Protein AF-A0A085Z2A9-F1 (afdb_monomer_lite)

Secondary structure (DSSP, 8-state):
--TTTT----EEP-S---HHHHHHHHHHHHHHHHTTSS-TTTGGGGHHHHGGGGTEEEETTEEEES-SS-HHHHHHHHHHHHHHS---PPPP-S---TTHHHHHHT---EEES-GGGGGSTTSPPTT-EEEEEEESSS-TTS----EEEEEETTEEE-EETTTTEE---TT-SEEEEEE--

Radius of gyration: 16.25 Å; chains: 1; bounding box: 35×47×48 Å

Structure (mmCIF, N/CA/C/O backbone):
data_AF-A0A085Z2A9-F1
#
_entry.id   AF-A0A085Z2A9-F1
#
loop_
_atom_site.group_PDB
_atom_site.id
_atom_site.type_symbol
_atom_site.label_atom_id
_atom_site.label_alt_id
_atom_site.label_comp_id
_atom_site.label_asym_id
_atom_site.label_entity_id
_atom_site.label_seq_id
_atom_site.pdbx_PDB_ins_code
_atom_site.Cartn_x
_atom_site.Cartn_y
_atom_site.Cartn_z
_atom_site.occupancy
_atom_site.B_iso_or_equiv
_atom_site.auth_seq_id
_atom_site.auth_comp_id
_atom_site.auth_asym_id
_atom_site.auth_atom_id
_atom_site.pdbx_PDB_model_num
ATOM 1 N N . MET A 1 1 ? -10.497 12.356 -25.217 1.00 42.72 1 MET A N 1
ATOM 2 C CA . MET A 1 1 ? -9.627 11.480 -24.406 1.00 42.72 1 MET A CA 1
ATOM 3 C C . MET A 1 1 ? -8.427 11.103 -25.260 1.00 42.72 1 MET A C 1
ATOM 5 O O . MET A 1 1 ? -8.626 10.594 -26.357 1.00 42.72 1 MET A O 1
ATOM 9 N N . SER A 1 2 ? -7.219 11.484 -24.843 1.00 42.19 2 SER A N 1
ATOM 10 C CA . SER A 1 2 ? -5.986 11.254 -25.610 1.00 42.19 2 SER A CA 1
ATOM 11 C C . SER A 1 2 ? -5.646 9.761 -25.648 1.00 42.19 2 SER A C 1
ATOM 13 O O . SER A 1 2 ? -5.812 9.074 -24.644 1.00 42.19 2 SER A O 1
ATOM 15 N N . ARG A 1 3 ? -5.136 9.267 -26.783 1.00 42.28 3 ARG A N 1
ATOM 16 C CA . ARG A 1 3 ? -4.701 7.868 -26.997 1.00 42.28 3 ARG A CA 1
ATOM 17 C C . ARG A 1 3 ? -3.545 7.413 -26.082 1.00 42.28 3 ARG A C 1
ATOM 19 O O . ARG A 1 3 ? -3.136 6.265 -26.178 1.00 42.28 3 ARG A O 1
ATOM 26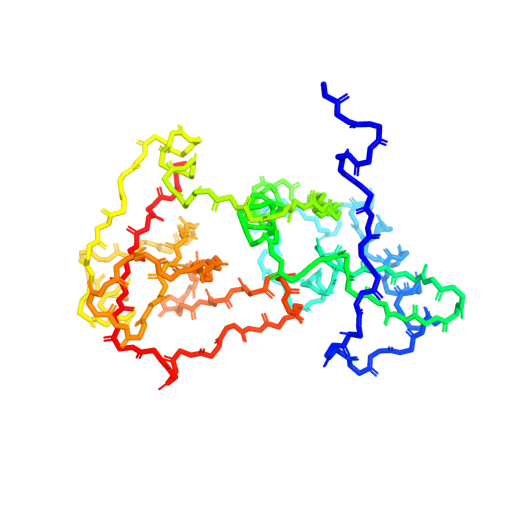 N N . LEU A 1 4 ? -3.027 8.301 -25.232 1.00 46.91 4 LEU A N 1
ATOM 27 C CA . LEU A 1 4 ? -1.888 8.071 -24.337 1.00 46.91 4 LEU A CA 1
ATOM 28 C C . LEU A 1 4 ? -2.287 7.849 -22.866 1.00 46.91 4 LEU A C 1
ATOM 30 O O . LEU A 1 4 ? -1.440 7.457 -22.067 1.00 46.91 4 LEU A O 1
ATOM 34 N N . ALA A 1 5 ? -3.555 8.071 -22.495 1.00 45.41 5 ALA A N 1
ATOM 35 C CA . ALA A 1 5 ? -4.007 7.860 -21.121 1.00 45.41 5 ALA A CA 1
ATOM 36 C C . ALA A 1 5 ? -3.886 6.370 -20.746 1.00 45.41 5 ALA A C 1
ATOM 38 O O . ALA A 1 5 ? -4.585 5.527 -21.308 1.00 45.41 5 ALA A O 1
ATOM 39 N N . GLY A 1 6 ? -2.982 6.059 -19.811 1.00 58.97 6 GLY A N 1
ATOM 40 C CA . GLY A 1 6 ? -2.726 4.702 -19.316 1.00 58.97 6 GLY A CA 1
ATOM 41 C C . GLY A 1 6 ? -1.456 4.019 -19.843 1.00 58.97 6 GLY A C 1
ATOM 42 O O . GLY A 1 6 ? -1.233 2.857 -19.508 1.00 58.97 6 GLY A O 1
ATOM 43 N N . MET A 1 7 ? -0.613 4.696 -20.633 1.00 71.56 7 MET A N 1
ATOM 44 C CA . MET A 1 7 ? 0.694 4.156 -21.049 1.00 71.56 7 MET A CA 1
ATOM 45 C C . MET A 1 7 ? 1.753 4.328 -19.950 1.00 71.56 7 MET A C 1
ATOM 47 O O . MET A 1 7 ? 1.811 5.374 -19.321 1.00 71.56 7 MET A O 1
ATOM 51 N N . ALA A 1 8 ? 2.598 3.318 -19.723 1.00 77.88 8 ALA A N 1
ATOM 52 C CA . ALA A 1 8 ? 3.642 3.368 -18.694 1.00 77.88 8 ALA A CA 1
ATOM 53 C C . ALA A 1 8 ? 4.745 4.398 -19.019 1.00 77.88 8 ALA A C 1
ATOM 55 O O . ALA A 1 8 ? 5.175 4.504 -20.168 1.00 77.88 8 ALA A O 1
ATOM 56 N N . GLU A 1 9 ? 5.249 5.094 -17.995 1.00 81.69 9 GLU A N 1
ATOM 57 C CA . GLU A 1 9 ? 6.360 6.058 -18.100 1.00 81.69 9 GLU A CA 1
ATOM 58 C C . GLU A 1 9 ? 7.733 5.372 -18.120 1.00 81.69 9 GLU A C 1
ATOM 60 O O . GLU A 1 9 ? 8.687 5.918 -18.667 1.00 81.69 9 GLU A O 1
ATOM 65 N N . ASN A 1 10 ? 7.834 4.161 -17.556 1.00 87.69 10 ASN A N 1
ATOM 66 C CA . ASN A 1 10 ? 9.066 3.366 -17.482 1.00 87.69 10 ASN A CA 1
ATOM 67 C C . ASN A 1 10 ? 10.211 4.097 -16.767 1.00 87.69 10 ASN A C 1
ATOM 69 O O . ASN A 1 10 ? 11.327 4.219 -17.279 1.00 87.69 10 ASN A O 1
ATOM 73 N N . LEU A 1 11 ? 9.928 4.581 -15.561 1.00 87.12 11 LEU A N 1
ATOM 74 C CA . LEU A 1 11 ? 10.884 5.310 -14.737 1.00 87.12 11 LEU A CA 1
ATOM 75 C C . LEU A 1 11 ? 11.914 4.363 -14.095 1.00 87.12 11 LEU A C 1
ATOM 77 O O . LEU A 1 11 ? 11.626 3.181 -13.888 1.00 87.12 11 LEU A O 1
ATOM 81 N N . PRO A 1 12 ? 13.110 4.856 -13.726 1.00 86.69 12 PRO A N 1
ATOM 82 C CA . PRO A 1 12 ? 14.083 4.057 -12.990 1.00 86.69 12 PRO A CA 1
ATOM 83 C C . PRO A 1 12 ? 13.475 3.464 -11.713 1.00 86.69 12 PRO A C 1
ATOM 85 O O . PRO A 1 12 ? 12.879 4.181 -10.907 1.00 86.69 12 PRO A O 1
ATOM 88 N N . SER A 1 13 ? 13.638 2.153 -11.534 1.00 86.00 13 SER A N 1
ATOM 89 C CA . SER A 1 13 ? 13.191 1.464 -10.327 1.00 86.00 13 SER A CA 1
ATOM 90 C C . SER A 1 13 ? 14.132 1.727 -9.150 1.00 86.00 13 SER A C 1
ATOM 92 O O . SER A 1 13 ? 15.338 1.910 -9.327 1.00 86.00 13 SER A O 1
ATOM 94 N N . ARG A 1 14 ? 13.575 1.726 -7.935 1.00 83.38 14 ARG A N 1
ATOM 95 C CA . ARG A 1 14 ? 14.337 1.798 -6.676 1.00 83.38 14 ARG A CA 1
ATOM 96 C C . ARG A 1 14 ? 14.546 0.430 -6.024 1.00 83.38 14 ARG A C 1
ATOM 98 O O . ARG A 1 14 ? 15.217 0.360 -4.997 1.00 83.38 14 ARG A O 1
ATOM 105 N N . ILE A 1 15 ? 13.986 -0.636 -6.596 1.00 88.19 15 ILE A N 1
ATOM 106 C CA . ILE A 1 15 ? 14.170 -1.999 -6.093 1.00 88.19 15 ILE A CA 1
ATOM 107 C C . ILE A 1 15 ? 15.438 -2.616 -6.690 1.00 88.19 15 ILE A C 1
ATOM 109 O O . ILE A 1 15 ? 15.798 -2.337 -7.831 1.00 88.19 15 ILE A O 1
ATOM 113 N N . SER A 1 16 ? 16.108 -3.479 -5.929 1.00 88.19 16 SER A N 1
ATOM 114 C CA . SER A 1 16 ? 17.386 -4.091 -6.327 1.00 88.19 16 SER A CA 1
ATOM 115 C C . SER A 1 16 ? 17.247 -5.400 -7.118 1.00 88.19 16 SER A C 1
ATOM 117 O O . SER A 1 16 ? 18.231 -6.113 -7.262 1.00 88.19 16 SER A O 1
ATOM 119 N N . MET A 1 17 ? 16.050 -5.725 -7.617 1.00 93.19 17 MET A N 1
ATOM 120 C CA . MET A 1 17 ? 15.796 -6.966 -8.356 1.00 93.19 17 MET A CA 1
ATOM 121 C C . MET A 1 17 ? 16.269 -6.869 -9.807 1.00 93.19 17 MET A C 1
ATOM 123 O O . MET A 1 17 ? 16.015 -5.876 -10.498 1.00 93.19 17 MET A O 1
ATOM 127 N N . THR A 1 18 ? 16.899 -7.932 -10.293 1.00 96.06 18 THR A N 1
ATOM 128 C CA . THR A 1 18 ? 17.130 -8.146 -11.725 1.00 96.06 18 THR A CA 1
ATOM 129 C C . THR A 1 18 ? 15.817 -8.471 -12.445 1.00 96.06 18 THR A C 1
ATOM 131 O O . THR A 1 18 ? 14.821 -8.847 -11.825 1.00 96.06 18 THR A O 1
ATOM 134 N N . ALA A 1 19 ? 15.799 -8.334 -13.774 1.00 96.88 19 ALA A N 1
ATOM 135 C CA . ALA A 1 19 ? 14.626 -8.706 -14.568 1.00 96.88 19 ALA A CA 1
ATOM 136 C C . ALA A 1 19 ? 14.297 -10.203 -14.452 1.00 96.88 19 ALA A C 1
ATOM 138 O O . ALA A 1 19 ? 13.129 -10.551 -14.321 1.00 96.88 19 ALA A O 1
ATOM 139 N N . GLU A 1 20 ? 15.316 -11.066 -14.420 1.00 97.56 20 GLU A N 1
ATOM 140 C CA . GLU A 1 20 ? 15.142 -12.514 -14.254 1.00 97.56 20 GLU A CA 1
ATOM 141 C C . GLU A 1 20 ? 14.519 -12.856 -12.893 1.00 97.56 20 GLU A C 1
ATOM 143 O O . GLU A 1 20 ? 13.548 -13.60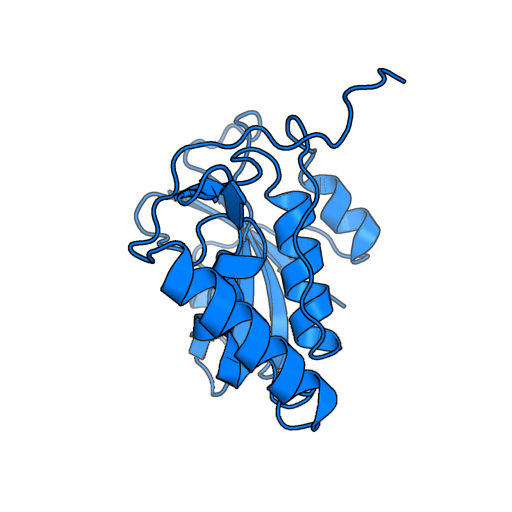9 -12.834 1.00 97.56 20 GLU A O 1
ATOM 148 N N . GLU A 1 21 ? 15.016 -12.263 -11.799 1.00 97.75 21 GLU A N 1
ATOM 149 C CA . GLU A 1 21 ? 14.430 -12.442 -10.461 1.00 97.75 21 GLU A CA 1
ATOM 150 C C . GLU A 1 21 ? 12.991 -11.927 -10.396 1.00 97.75 21 GLU A C 1
ATOM 152 O O . GLU A 1 21 ? 12.140 -12.552 -9.762 1.00 97.75 21 GLU A O 1
ATOM 157 N N . PHE A 1 22 ? 12.708 -10.800 -11.053 1.00 97.62 22 PHE A N 1
ATOM 158 C CA . PHE A 1 22 ? 11.370 -10.219 -11.102 1.00 97.62 22 PHE A CA 1
ATOM 159 C C . PHE A 1 22 ? 10.393 -11.133 -11.850 1.00 97.62 22 PHE A C 1
ATOM 161 O O . PHE A 1 22 ? 9.324 -11.455 -11.340 1.00 97.62 22 PHE A O 1
ATOM 168 N N . GLU A 1 23 ? 10.748 -11.604 -13.042 1.00 97.81 23 GLU A N 1
ATOM 169 C CA . GLU A 1 23 ? 9.886 -12.495 -13.828 1.00 97.81 23 GLU A CA 1
ATOM 170 C C . GLU A 1 23 ? 9.686 -13.851 -13.141 1.00 97.81 23 GLU A C 1
ATOM 172 O O . GLU A 1 23 ? 8.561 -14.362 -13.094 1.00 97.81 23 GLU A O 1
ATOM 177 N N . ALA A 1 24 ? 10.747 -14.414 -12.555 1.00 98.12 24 ALA A N 1
ATOM 178 C CA . ALA A 1 24 ? 10.671 -15.658 -11.797 1.00 98.12 24 ALA A CA 1
ATOM 179 C C . ALA A 1 24 ? 9.789 -15.511 -10.549 1.00 98.12 24 ALA A C 1
ATOM 181 O O . ALA A 1 24 ? 8.930 -16.360 -10.300 1.00 98.12 24 ALA A O 1
ATOM 182 N N . GLY A 1 25 ? 9.957 -14.424 -9.790 1.00 97.81 25 GLY A N 1
ATOM 183 C CA . GLY A 1 25 ? 9.142 -14.137 -8.614 1.00 97.81 25 GLY A CA 1
ATOM 184 C C . GLY A 1 25 ? 7.675 -13.886 -8.966 1.00 97.81 25 GLY A C 1
ATOM 185 O O . GLY A 1 25 ? 6.795 -14.447 -8.315 1.00 97.81 25 GLY A O 1
ATOM 186 N N . TRP A 1 26 ? 7.393 -13.142 -10.042 1.00 97.62 26 TRP A N 1
ATOM 187 C CA . TRP A 1 26 ? 6.029 -12.956 -10.548 1.00 97.62 26 TRP A CA 1
ATOM 188 C C . TRP A 1 26 ? 5.374 -14.295 -10.878 1.00 97.62 26 TRP A C 1
ATOM 190 O O . TRP A 1 26 ? 4.262 -14.570 -10.429 1.00 97.62 26 TRP A O 1
ATOM 200 N N . LYS A 1 27 ? 6.076 -15.152 -11.626 1.00 97.94 27 LYS A N 1
ATOM 201 C CA . LYS A 1 27 ? 5.578 -16.480 -11.986 1.00 97.94 27 LYS A CA 1
ATOM 202 C C . LYS A 1 27 ? 5.285 -17.327 -10.745 1.00 97.94 27 LYS A C 1
ATOM 204 O O . LYS A 1 27 ? 4.196 -17.884 -10.650 1.00 97.94 27 LYS A O 1
ATOM 209 N N . ALA A 1 28 ? 6.207 -17.370 -9.784 1.00 98.06 28 ALA A N 1
ATOM 210 C CA . ALA A 1 28 ? 6.030 -18.129 -8.547 1.00 98.06 28 ALA A CA 1
ATOM 211 C C . ALA A 1 28 ? 4.829 -17.632 -7.720 1.00 98.06 28 ALA A C 1
ATOM 213 O O . ALA A 1 28 ? 4.076 -18.440 -7.178 1.00 98.06 28 ALA A O 1
ATOM 214 N N . LEU A 1 29 ? 4.609 -16.314 -7.657 1.00 97.94 29 LEU A N 1
ATOM 215 C CA . LEU A 1 29 ? 3.442 -15.729 -6.991 1.00 97.94 29 LEU A CA 1
ATOM 216 C C . LEU A 1 29 ? 2.134 -16.100 -7.700 1.00 97.94 29 LEU A C 1
ATOM 218 O O . LEU A 1 29 ? 1.166 -16.467 -7.037 1.00 97.94 29 LEU A O 1
ATOM 222 N N . GLN A 1 30 ? 2.101 -16.054 -9.035 1.00 97.56 30 GLN A N 1
ATOM 223 C CA . GLN A 1 30 ? 0.927 -16.473 -9.809 1.00 97.56 30 GLN A CA 1
ATOM 224 C C . GLN A 1 30 ? 0.611 -17.959 -9.599 1.00 97.56 30 GLN A C 1
ATOM 226 O O . GLN A 1 30 ? -0.544 -18.312 -9.368 1.00 97.56 30 GLN A O 1
ATOM 231 N N . GLU A 1 31 ? 1.625 -18.825 -9.616 1.00 97.94 31 GLU A N 1
ATOM 232 C CA . GLU A 1 31 ? 1.472 -20.254 -9.320 1.00 97.94 31 GLU A CA 1
ATOM 233 C C . GLU A 1 31 ? 0.949 -20.473 -7.893 1.00 97.94 31 GLU A C 1
ATOM 235 O O . GLU A 1 31 ? -0.017 -21.208 -7.701 1.00 97.94 31 GLU A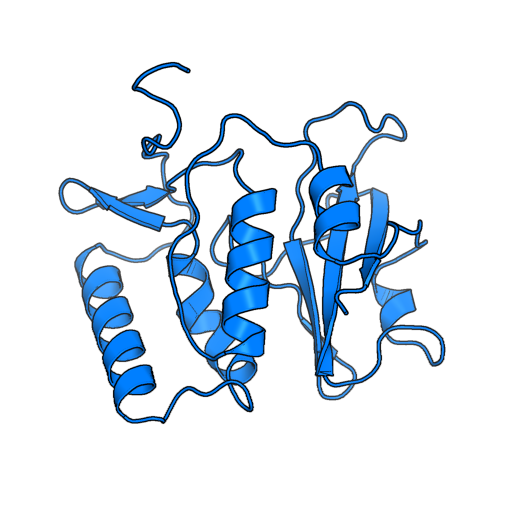 O 1
ATOM 240 N N . ALA A 1 32 ? 1.494 -19.765 -6.898 1.00 97.94 32 ALA A N 1
ATOM 241 C CA . ALA A 1 32 ? 1.025 -19.844 -5.515 1.00 97.94 32 ALA A CA 1
ATOM 242 C C . ALA A 1 32 ? -0.440 -19.390 -5.347 1.00 97.94 32 ALA A C 1
ATOM 244 O O . ALA A 1 32 ? -1.167 -19.966 -4.536 1.00 97.94 32 ALA A O 1
ATOM 245 N N . ILE A 1 33 ? -0.897 -18.399 -6.118 1.00 97.25 33 ILE A N 1
ATOM 246 C CA . ILE A 1 33 ? -2.309 -17.979 -6.150 1.00 97.25 33 ILE A CA 1
ATOM 247 C C . ILE A 1 33 ? -3.183 -19.066 -6.795 1.00 97.25 33 ILE A C 1
ATOM 249 O O . ILE A 1 33 ? -4.231 -19.411 -6.251 1.00 97.25 33 ILE A O 1
ATOM 253 N N . ILE A 1 34 ? -2.759 -19.637 -7.928 1.00 97.31 34 ILE A N 1
ATOM 254 C CA . ILE A 1 34 ? -3.504 -20.690 -8.646 1.00 97.31 34 ILE A CA 1
ATOM 255 C C . ILE A 1 34 ? -3.641 -21.958 -7.795 1.00 97.31 34 ILE A C 1
ATOM 257 O O . ILE A 1 34 ? -4.702 -22.579 -7.773 1.00 97.31 34 ILE A O 1
ATOM 261 N N . GLU A 1 35 ? -2.588 -22.327 -7.070 1.00 97.50 35 GLU A N 1
ATOM 262 C CA . GLU A 1 35 ? -2.566 -23.480 -6.166 1.00 97.50 35 GLU A CA 1
ATOM 263 C C . GLU A 1 35 ? -3.299 -23.227 -4.836 1.00 97.50 35 GLU A C 1
ATOM 265 O O . GLU A 1 35 ? -3.382 -24.128 -4.002 1.00 97.50 35 GLU A O 1
ATOM 270 N N . GLY A 1 36 ? -3.818 -22.015 -4.607 1.00 96.44 36 GLY A N 1
ATOM 271 C CA . GLY A 1 36 ? -4.524 -21.651 -3.377 1.00 96.44 36 GLY A CA 1
ATOM 272 C C . GLY A 1 36 ? -3.620 -21.503 -2.149 1.00 96.44 36 GLY A C 1
ATOM 273 O O . GLY A 1 36 ? -4.109 -21.539 -1.022 1.00 96.44 36 GLY A O 1
ATOM 274 N N . LYS A 1 37 ? -2.304 -21.338 -2.336 1.00 97.69 37 LYS A N 1
ATOM 275 C CA . LYS A 1 37 ? -1.356 -21.028 -1.250 1.00 97.69 37 LYS A CA 1
ATOM 276 C C . LYS A 1 37 ? -1.485 -19.579 -0.790 1.00 97.69 37 LYS A C 1
ATOM 278 O O . LYS A 1 37 ? -1.348 -19.313 0.403 1.00 97.69 37 LYS A O 1
ATOM 283 N N . ILE A 1 38 ? -1.749 -18.664 -1.724 1.00 97.88 38 ILE A N 1
ATOM 284 C CA . ILE A 1 38 ? -2.072 -17.261 -1.444 1.00 97.88 38 ILE A CA 1
ATOM 285 C C . ILE A 1 38 ? -3.578 -17.075 -1.625 1.00 97.88 38 ILE A C 1
ATOM 287 O O . ILE A 1 38 ? -4.141 -17.391 -2.671 1.00 97.88 38 ILE A O 1
ATOM 291 N N . THR A 1 39 ? -4.222 -16.566 -0.586 1.00 97.44 39 THR A N 1
ATOM 292 C CA . THR A 1 39 ? -5.673 -16.392 -0.446 1.00 97.44 39 THR A CA 1
ATOM 293 C C . THR A 1 39 ? -5.956 -15.037 0.196 1.00 97.44 39 THR A C 1
ATOM 295 O O . THR A 1 39 ? -5.029 -14.352 0.629 1.00 97.44 39 THR A O 1
ATOM 298 N N . ALA A 1 40 ? -7.221 -14.629 0.286 1.00 95.50 40 ALA A N 1
ATOM 299 C CA . ALA A 1 40 ? -7.580 -13.394 0.985 1.00 95.50 40 ALA A CA 1
ATOM 300 C C . ALA A 1 40 ? -7.177 -13.444 2.472 1.00 95.50 40 ALA A C 1
ATOM 302 O O . ALA A 1 40 ? -6.708 -12.457 3.034 1.00 95.50 40 ALA A O 1
ATOM 303 N N . GLU A 1 41 ? -7.298 -14.614 3.095 1.00 95.38 41 GLU A N 1
ATOM 304 C CA . GLU A 1 41 ? -7.078 -14.840 4.522 1.00 95.38 41 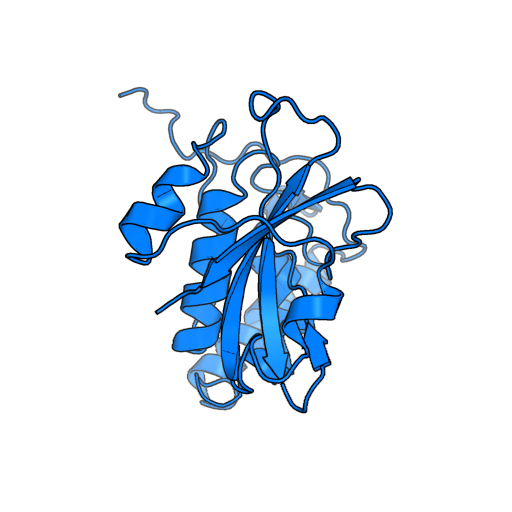GLU A CA 1
ATOM 305 C C . GLU A 1 41 ? -5.607 -14.685 4.929 1.00 95.38 41 GLU A C 1
ATOM 307 O O . GLU A 1 41 ? -5.311 -14.285 6.057 1.00 95.38 41 GLU A O 1
ATOM 312 N N . ASN A 1 42 ? -4.680 -14.985 4.016 1.00 96.69 42 ASN A N 1
ATOM 313 C CA . ASN A 1 42 ? -3.239 -14.933 4.269 1.00 96.69 42 ASN A CA 1
ATOM 314 C C . ASN A 1 42 ? -2.477 -13.964 3.352 1.00 96.69 42 ASN A C 1
ATOM 316 O O . ASN A 1 42 ? -1.253 -13.906 3.427 1.00 96.69 42 ASN A O 1
ATOM 320 N N . ALA A 1 43 ? -3.164 -13.159 2.533 1.00 97.44 43 ALA A N 1
ATOM 321 C CA . ALA A 1 43 ? -2.539 -12.225 1.591 1.00 97.44 43 ALA A CA 1
ATOM 322 C C . ALA A 1 43 ? -1.490 -11.320 2.260 1.00 97.44 43 ALA A C 1
ATOM 324 O O . ALA A 1 43 ? -0.407 -11.091 1.717 1.00 97.44 43 ALA A O 1
ATOM 325 N N . LEU A 1 44 ? -1.780 -10.832 3.471 1.00 97.44 44 LEU A N 1
ATOM 326 C CA . LEU A 1 44 ? -0.860 -9.967 4.209 1.00 97.44 44 LEU A CA 1
ATOM 327 C C . LEU A 1 44 ? 0.458 -10.668 4.583 1.00 97.44 44 LEU A C 1
ATOM 329 O O . LEU A 1 44 ? 1.472 -9.989 4.722 1.00 97.44 44 LEU A O 1
ATOM 333 N N . ASP A 1 45 ? 0.474 -11.994 4.733 1.00 97.12 45 ASP A N 1
ATOM 334 C CA . ASP A 1 45 ? 1.702 -12.736 5.053 1.00 97.12 45 ASP A CA 1
ATOM 335 C C . ASP A 1 45 ? 2.714 -12.726 3.906 1.00 97.12 45 ASP A C 1
ATOM 337 O O . ASP A 1 45 ? 3.908 -12.826 4.162 1.00 97.12 45 ASP A O 1
ATOM 341 N N . TYR A 1 46 ? 2.241 -12.513 2.676 1.00 97.81 46 TYR A N 1
ATOM 342 C CA . TYR A 1 46 ? 3.060 -12.427 1.464 1.00 97.81 46 TYR A CA 1
ATOM 343 C C . TYR A 1 46 ? 3.256 -10.980 0.979 1.00 97.81 46 TYR A C 1
ATOM 345 O O . TYR A 1 46 ? 3.647 -10.741 -0.164 1.00 97.81 46 TYR A O 1
ATOM 353 N N . ILE A 1 47 ? 2.912 -9.980 1.805 1.00 97.44 47 ILE A N 1
ATOM 354 C CA . ILE A 1 47 ? 2.884 -8.578 1.364 1.00 97.44 47 ILE A CA 1
ATOM 355 C C . ILE A 1 47 ? 4.256 -8.083 0.891 1.00 97.44 47 ILE A C 1
ATOM 357 O O . ILE A 1 47 ? 4.331 -7.309 -0.057 1.00 97.44 47 ILE A O 1
ATOM 361 N N . TYR A 1 48 ? 5.342 -8.540 1.514 1.00 96.19 48 TYR A N 1
ATOM 362 C CA . TYR A 1 48 ? 6.700 -8.113 1.169 1.00 96.19 48 TYR A CA 1
ATOM 363 C C . TYR A 1 48 ? 7.116 -8.611 -0.213 1.00 96.19 48 TYR A C 1
ATOM 365 O O . TYR A 1 48 ? 7.763 -7.884 -0.964 1.00 96.19 48 TYR A O 1
ATOM 373 N N . GLU A 1 49 ? 6.706 -9.827 -0.552 1.00 97.00 49 GLU A N 1
ATOM 374 C CA . GLU A 1 49 ? 6.982 -10.484 -1.818 1.00 97.00 49 GLU A CA 1
ATOM 375 C C . GLU A 1 49 ? 6.170 -9.858 -2.949 1.00 97.00 49 GLU A C 1
ATOM 377 O O . GLU A 1 49 ? 6.693 -9.679 -4.044 1.00 97.00 49 GLU A O 1
ATOM 382 N N . VAL A 1 50 ? 4.908 -9.490 -2.704 1.00 97.69 50 VAL A N 1
ATOM 383 C CA . VAL A 1 50 ? 4.028 -8.958 -3.757 1.00 97.69 50 VAL A CA 1
ATOM 384 C C . VAL A 1 50 ? 4.225 -7.468 -4.041 1.00 97.69 50 VAL A C 1
ATOM 386 O O . VAL A 1 50 ? 3.915 -7.004 -5.139 1.00 97.69 50 VAL A O 1
ATOM 389 N N . LEU A 1 51 ? 4.744 -6.710 -3.072 1.00 97.44 51 LEU A N 1
ATOM 390 C CA . LEU A 1 51 ? 4.837 -5.250 -3.128 1.00 97.44 51 LEU A CA 1
ATOM 391 C C . LEU A 1 51 ? 5.476 -4.699 -4.419 1.00 97.44 51 LEU A C 1
ATOM 393 O O . LEU A 1 51 ? 4.899 -3.782 -5.011 1.00 97.44 51 LEU A O 1
ATOM 397 N N . PRO A 1 52 ? 6.612 -5.238 -4.906 1.00 97.44 52 PRO A N 1
ATOM 398 C CA . PRO A 1 52 ? 7.235 -4.780 -6.147 1.00 97.44 52 PRO A CA 1
ATOM 399 C C . PRO A 1 52 ? 6.321 -4.808 -7.376 1.00 97.44 52 PRO A C 1
ATOM 401 O O . PRO A 1 52 ? 6.437 -3.951 -8.251 1.00 97.44 52 PRO A O 1
ATOM 404 N N . TYR A 1 53 ? 5.388 -5.753 -7.446 1.00 97.94 53 TYR A N 1
ATOM 405 C CA . TYR A 1 53 ? 4.626 -6.042 -8.662 1.00 97.94 53 TYR A CA 1
ATOM 406 C C . TYR A 1 53 ? 3.387 -5.158 -8.852 1.00 97.94 53 TYR A C 1
ATOM 408 O O . TYR A 1 53 ? 2.751 -5.196 -9.910 1.00 97.94 53 TYR A O 1
ATOM 416 N N . PHE A 1 54 ? 3.046 -4.324 -7.864 1.00 97.88 54 PHE A N 1
ATOM 417 C CA . PHE A 1 54 ? 1.940 -3.374 -7.997 1.00 97.88 54 PHE A CA 1
ATOM 418 C C . PHE A 1 54 ? 2.272 -2.197 -8.912 1.00 97.88 54 PHE A C 1
ATOM 420 O O . PHE A 1 54 ? 1.353 -1.610 -9.475 1.00 97.88 54 PHE A O 1
ATOM 427 N N . ASN A 1 55 ? 3.547 -1.842 -9.078 1.00 97.31 55 ASN A N 1
ATOM 428 C CA . ASN A 1 55 ? 3.933 -0.649 -9.835 1.00 97.31 55 ASN A CA 1
ATOM 429 C C . ASN A 1 55 ? 5.238 -0.793 -10.631 1.00 97.31 55 ASN A C 1
ATOM 431 O O . ASN A 1 55 ? 5.790 0.203 -11.093 1.00 97.31 55 ASN A O 1
ATOM 435 N N . HIS A 1 56 ? 5.751 -2.009 -10.801 1.00 97.12 56 HIS A N 1
ATOM 436 C CA . HIS A 1 56 ? 6.943 -2.265 -11.605 1.00 97.12 56 HIS A CA 1
ATOM 437 C C . HIS A 1 56 ? 6.666 -3.336 -12.652 1.00 97.12 56 HIS A C 1
ATOM 439 O O . HIS A 1 56 ? 5.759 -4.154 -12.502 1.00 97.12 56 HIS A O 1
ATOM 445 N N . HIS A 1 57 ? 7.462 -3.321 -13.715 1.00 96.50 57 HIS A N 1
ATOM 446 C CA . HIS A 1 57 ? 7.447 -4.323 -14.781 1.00 96.50 57 HIS A CA 1
ATOM 447 C C . HIS A 1 57 ? 8.800 -4.375 -15.496 1.00 96.50 57 HIS A C 1
ATOM 449 O O . HIS A 1 57 ? 9.659 -3.515 -15.280 1.00 96.50 57 HIS A O 1
ATOM 455 N N . VAL A 1 58 ? 9.001 -5.385 -16.342 1.00 96.38 58 VAL A N 1
ATOM 456 C CA . VAL A 1 58 ? 10.234 -5.540 -17.121 1.00 96.38 58 VAL A CA 1
ATOM 457 C C . VAL A 1 58 ? 10.079 -4.902 -18.497 1.00 96.38 58 VAL A C 1
ATOM 459 O O . VAL A 1 58 ? 9.171 -5.232 -19.256 1.00 96.38 58 VAL A O 1
ATOM 462 N N . VAL A 1 59 ? 11.011 -4.014 -18.843 1.00 94.38 59 VAL A N 1
ATOM 463 C CA . VAL A 1 59 ? 11.136 -3.413 -20.175 1.00 94.38 59 VAL A CA 1
ATOM 464 C C . VAL A 1 59 ? 12.592 -3.502 -20.609 1.00 94.38 59 VAL A C 1
ATOM 466 O O . VAL A 1 59 ? 13.487 -3.033 -19.907 1.00 94.38 59 VAL A O 1
ATOM 469 N N . ASN A 1 60 ? 12.843 -4.100 -21.777 1.00 93.44 60 ASN A N 1
ATOM 470 C CA . ASN A 1 60 ? 14.190 -4.269 -22.341 1.00 93.44 60 ASN A CA 1
ATOM 471 C C . ASN A 1 60 ? 15.191 -4.895 -21.343 1.00 93.44 60 ASN A C 1
ATOM 473 O O . ASN A 1 60 ? 16.316 -4.414 -21.199 1.00 93.44 60 ASN A O 1
ATOM 477 N N . GLY A 1 61 ? 14.759 -5.934 -20.616 1.00 93.94 61 GLY A N 1
ATOM 478 C CA . GLY A 1 61 ? 15.590 -6.645 -19.637 1.00 93.94 61 GLY A CA 1
ATOM 479 C C . GLY A 1 61 ? 15.902 -5.854 -18.361 1.00 93.94 61 GLY A C 1
ATOM 480 O O . GLY A 1 61 ? 16.825 -6.210 -17.633 1.00 93.94 61 GLY A O 1
ATOM 481 N N . LYS A 1 62 ? 15.167 -4.771 -18.079 1.00 94.38 62 LYS A N 1
ATOM 482 C CA . LYS A 1 62 ? 15.314 -3.970 -16.858 1.00 94.38 62 LYS A CA 1
ATOM 483 C C . LYS A 1 62 ? 13.987 -3.850 -16.133 1.00 94.38 62 LYS A C 1
ATOM 485 O O . LYS A 1 62 ? 12.963 -3.607 -16.765 1.00 94.38 62 LYS A O 1
ATOM 490 N N . VAL A 1 63 ? 14.026 -3.948 -14.807 1.00 96.62 63 VAL A N 1
ATOM 491 C CA . VAL A 1 63 ? 12.872 -3.615 -13.972 1.00 96.62 63 VAL A CA 1
ATOM 492 C C . VAL A 1 63 ? 12.732 -2.098 -13.916 1.00 96.62 63 VAL A C 1
ATOM 494 O O . VAL A 1 63 ? 13.646 -1.390 -13.487 1.00 96.62 63 VAL A O 1
ATOM 497 N N . VAL A 1 64 ? 11.585 -1.598 -14.355 1.00 95.88 64 VAL A N 1
ATOM 498 C CA . VAL A 1 64 ? 11.244 -0.173 -14.365 1.00 95.88 64 VAL A CA 1
ATOM 499 C C . VAL A 1 64 ? 9.925 0.045 -13.637 1.00 95.88 64 VAL A C 1
ATOM 501 O O . VAL A 1 64 ? 9.084 -0.849 -13.556 1.00 95.88 64 VAL A O 1
ATOM 504 N N . MET A 1 65 ? 9.753 1.237 -13.082 1.00 94.88 65 MET A N 1
ATOM 505 C CA . MET A 1 65 ? 8.520 1.663 -12.433 1.00 94.88 65 MET A CA 1
ATOM 506 C C . MET A 1 65 ? 7.521 2.146 -13.492 1.00 94.88 65 MET A C 1
ATOM 508 O O . MET A 1 65 ? 7.884 2.894 -14.403 1.00 94.88 65 MET A O 1
ATOM 512 N N . ILE A 1 66 ? 6.263 1.725 -13.373 1.00 94.81 66 ILE A N 1
ATOM 513 C CA . ILE A 1 66 ? 5.180 2.076 -14.301 1.00 94.81 66 ILE A CA 1
ATOM 514 C C . ILE A 1 66 ? 4.927 3.582 -14.258 1.00 94.81 66 ILE A C 1
ATOM 516 O O . ILE A 1 66 ? 4.827 4.206 -15.313 1.00 94.81 66 ILE A O 1
ATOM 520 N N . SER A 1 67 ? 4.836 4.161 -13.056 1.00 92.62 67 SER A N 1
ATOM 521 C CA . SER A 1 67 ? 4.701 5.605 -12.853 1.00 92.62 67 SER A CA 1
ATOM 522 C C . SER A 1 67 ? 5.033 6.021 -11.417 1.00 92.62 67 SER A C 1
ATOM 524 O O . SER A 1 67 ? 4.877 5.226 -10.495 1.00 92.62 67 SER A O 1
ATOM 526 N N . ASN A 1 68 ? 5.478 7.261 -11.203 1.00 91.31 68 ASN A N 1
ATOM 527 C CA . ASN A 1 68 ? 5.677 7.834 -9.861 1.00 91.31 68 ASN A CA 1
ATOM 528 C C . ASN A 1 68 ? 4.518 8.738 -9.404 1.00 91.31 68 ASN A C 1
ATOM 530 O O . ASN A 1 68 ? 4.582 9.311 -8.319 1.00 91.31 68 ASN A O 1
ATOM 534 N N . THR A 1 69 ? 3.453 8.847 -10.196 1.00 91.56 69 THR A N 1
ATOM 535 C CA . THR A 1 69 ? 2.300 9.734 -9.957 1.00 91.56 69 THR A CA 1
ATOM 536 C C . THR A 1 69 ? 0.973 8.968 -9.877 1.00 91.56 69 THR A C 1
ATOM 538 O O . THR A 1 69 ? -0.100 9.559 -9.817 1.00 91.56 69 THR A O 1
ATOM 541 N N . ASN A 1 70 ? 1.017 7.634 -9.811 1.00 94.00 70 ASN A N 1
ATOM 542 C CA . ASN A 1 70 ? -0.155 6.751 -9.772 1.00 94.00 70 ASN A CA 1
ATOM 543 C C . ASN A 1 70 ? -0.474 6.142 -8.394 1.00 94.00 70 ASN A C 1
ATOM 545 O O . ASN A 1 70 ? -1.106 5.085 -8.317 1.00 94.00 70 ASN A O 1
ATOM 549 N N . CYS A 1 71 ? -0.056 6.791 -7.306 1.00 94.56 71 CYS A N 1
ATOM 550 C CA . CYS A 1 71 ? -0.227 6.313 -5.928 1.00 94.56 71 CYS A CA 1
ATOM 551 C C . CYS A 1 71 ? -1.683 5.910 -5.602 1.00 94.56 71 CYS A C 1
ATOM 553 O O . CYS A 1 71 ? -1.908 4.859 -5.003 1.00 94.56 71 CYS A O 1
ATOM 555 N N . VAL A 1 72 ? -2.686 6.652 -6.090 1.00 95.31 72 VAL A N 1
ATOM 556 C CA . VAL A 1 72 ? -4.119 6.317 -5.942 1.00 95.31 72 VAL A CA 1
ATOM 557 C C . VAL A 1 72 ? -4.467 4.965 -6.583 1.00 95.31 72 VAL A C 1
ATOM 559 O O . VAL A 1 72 ? -5.144 4.137 -5.968 1.00 95.31 72 VAL A O 1
ATOM 562 N N . ASN A 1 73 ? -3.989 4.692 -7.801 1.00 96.38 73 ASN A N 1
ATOM 563 C CA . ASN A 1 73 ? -4.213 3.406 -8.470 1.00 96.38 73 ASN A CA 1
ATOM 564 C C . ASN A 1 73 ? -3.479 2.254 -7.783 1.00 96.38 73 ASN A C 1
ATOM 566 O O . ASN A 1 73 ? -4.032 1.159 -7.673 1.00 96.38 73 ASN A O 1
ATOM 570 N N . VAL A 1 74 ? -2.270 2.499 -7.290 1.00 97.56 74 VAL A N 1
ATOM 571 C CA . VAL A 1 74 ? -1.498 1.514 -6.527 1.00 97.56 74 VAL A CA 1
ATOM 572 C C . VAL A 1 74 ? -2.218 1.134 -5.238 1.00 97.56 74 VAL A C 1
ATOM 574 O O . VAL A 1 74 ? -2.413 -0.054 -4.984 1.00 97.56 74 VAL A O 1
ATOM 577 N N . VAL A 1 75 ? -2.676 2.115 -4.456 1.00 98.00 75 VAL A N 1
ATOM 578 C CA . VAL A 1 75 ? -3.407 1.872 -3.203 1.00 98.00 75 VAL A CA 1
ATOM 579 C C . VAL A 1 75 ? -4.625 0.982 -3.440 1.00 98.00 75 VAL A C 1
ATOM 581 O O . VAL A 1 75 ? -4.876 0.057 -2.666 1.00 98.00 75 VAL A O 1
ATOM 584 N N . LYS A 1 76 ? -5.354 1.208 -4.539 1.00 97.62 76 LYS A N 1
ATOM 585 C CA . LYS A 1 76 ? -6.488 0.364 -4.945 1.00 97.62 76 LYS A CA 1
ATOM 586 C C . LYS A 1 76 ? -6.068 -1.079 -5.219 1.00 97.62 76 LYS A C 1
ATOM 588 O O . LYS A 1 76 ? -6.769 -1.994 -4.795 1.00 97.62 76 LYS A O 1
ATOM 593 N N . LYS A 1 77 ? -4.930 -1.298 -5.883 1.00 98.25 77 LYS A N 1
ATOM 594 C CA . LYS A 1 77 ? -4.416 -2.646 -6.175 1.00 98.25 77 LYS A CA 1
ATOM 595 C C . LYS A 1 77 ? -3.929 -3.388 -4.941 1.00 98.25 77 LYS A C 1
ATOM 597 O O . LYS A 1 77 ? -4.192 -4.581 -4.819 1.00 98.25 77 LYS A O 1
ATOM 602 N N . VAL A 1 78 ? -3.311 -2.691 -3.996 1.00 98.50 78 VAL A N 1
ATOM 603 C CA . VAL A 1 78 ? -2.946 -3.288 -2.707 1.00 98.50 78 VAL A CA 1
ATOM 604 C C . VAL A 1 78 ? -4.203 -3.666 -1.913 1.00 98.50 78 VAL A C 1
ATOM 606 O O . VAL A 1 78 ? -4.258 -4.765 -1.371 1.00 98.50 78 VAL A O 1
ATOM 609 N N . VAL A 1 79 ? -5.244 -2.819 -1.883 1.00 98.31 79 VAL A N 1
ATOM 610 C CA . VAL A 1 79 ? -6.532 -3.174 -1.248 1.00 98.31 79 VAL A CA 1
ATOM 611 C C . VAL A 1 79 ? -7.176 -4.384 -1.929 1.00 98.31 79 VAL A C 1
ATOM 613 O O . VAL A 1 79 ? -7.621 -5.299 -1.241 1.00 98.31 79 VAL A O 1
ATOM 616 N N . GLU A 1 80 ? -7.222 -4.407 -3.263 1.00 98.06 80 GLU A N 1
ATOM 617 C CA . GLU A 1 80 ? -7.752 -5.536 -4.040 1.00 98.06 80 GLU A CA 1
ATOM 618 C C . GLU A 1 80 ? -7.018 -6.837 -3.691 1.00 98.06 80 GLU A C 1
ATOM 620 O O . GLU A 1 80 ? -7.660 -7.848 -3.396 1.00 98.06 80 GLU A O 1
ATOM 625 N N . TYR A 1 81 ? -5.686 -6.796 -3.639 1.00 98.50 81 TYR A N 1
ATOM 626 C CA . TYR A 1 81 ? -4.862 -7.931 -3.242 1.00 98.50 81 TYR A CA 1
ATOM 627 C C . TYR A 1 81 ? -5.154 -8.389 -1.813 1.00 98.50 81 TYR A C 1
ATOM 629 O O . TYR A 1 81 ? -5.446 -9.561 -1.597 1.00 98.50 81 TYR A O 1
ATOM 637 N N . LEU A 1 82 ? -5.155 -7.476 -0.842 1.00 97.94 82 LEU A N 1
ATOM 638 C CA . LEU A 1 82 ? -5.413 -7.818 0.559 1.00 97.94 82 LEU A CA 1
ATOM 639 C C . LEU A 1 82 ? -6.814 -8.411 0.774 1.00 97.94 82 LEU A C 1
ATOM 641 O O . LEU A 1 82 ? -6.996 -9.216 1.679 1.00 97.94 82 LEU A O 1
ATOM 645 N N . LYS A 1 83 ? -7.796 -8.043 -0.058 1.00 97.06 83 LYS A N 1
ATOM 646 C CA . LYS A 1 83 ? -9.169 -8.568 0.015 1.00 97.06 83 LYS A CA 1
ATOM 647 C C . LYS A 1 83 ? -9.391 -9.871 -0.750 1.00 97.06 83 LYS A C 1
ATOM 649 O O . LYS A 1 83 ? -10.394 -10.534 -0.505 1.00 97.06 83 LYS A O 1
ATOM 654 N N . THR A 1 84 ? -8.538 -10.214 -1.715 1.00 97.19 84 THR A N 1
ATOM 655 C CA . THR A 1 84 ? -8.820 -11.313 -2.661 1.00 97.19 84 THR A CA 1
ATOM 656 C C . THR A 1 84 ? -7.681 -12.312 -2.841 1.00 97.19 84 THR A C 1
ATOM 658 O O . THR A 1 84 ? -7.892 -13.360 -3.445 1.00 97.19 84 THR A O 1
ATOM 661 N N . GLY A 1 85 ? -6.472 -11.983 -2.386 1.00 97.38 85 GLY A N 1
ATOM 662 C CA . GLY A 1 85 ? -5.234 -12.696 -2.704 1.00 97.38 85 GLY A CA 1
ATOM 663 C C . GLY A 1 85 ? -4.749 -12.505 -4.147 1.00 97.38 85 GLY A C 1
ATOM 664 O O . GLY A 1 85 ? -3.685 -13.005 -4.499 1.00 97.38 85 GLY A O 1
ATOM 665 N N . LYS A 1 86 ? -5.489 -11.787 -5.007 1.00 96.50 86 LYS A N 1
ATOM 666 C CA . LYS A 1 86 ? -5.137 -11.615 -6.424 1.00 96.50 86 LYS A CA 1
ATOM 667 C C . LYS A 1 86 ? -4.250 -10.400 -6.630 1.00 96.50 86 LYS A C 1
ATOM 669 O O . LYS A 1 86 ? -4.573 -9.297 -6.199 1.00 96.50 86 LYS A O 1
ATOM 674 N N . ILE A 1 87 ? -3.151 -10.595 -7.347 1.00 95.88 87 ILE A N 1
ATOM 675 C CA . ILE A 1 87 ? -2.184 -9.543 -7.644 1.00 95.88 87 ILE A CA 1
ATOM 676 C C . ILE A 1 87 ? -2.314 -9.065 -9.092 1.00 95.88 87 ILE A C 1
ATOM 678 O O . ILE A 1 87 ? -2.411 -9.859 -10.028 1.00 95.88 87 ILE A O 1
ATOM 682 N N . SER A 1 88 ? -2.314 -7.748 -9.279 1.00 95.62 88 SER A N 1
ATOM 683 C CA . SER A 1 88 ? -2.235 -7.108 -10.592 1.00 95.62 88 SER A CA 1
ATOM 684 C C . SER A 1 88 ? -1.581 -5.736 -10.473 1.00 95.62 88 SER A C 1
ATOM 686 O O . SER A 1 88 ? -1.709 -5.063 -9.448 1.00 95.62 88 SER A O 1
ATOM 688 N N . SER A 1 89 ? -0.882 -5.321 -11.526 1.00 96.06 89 SER A N 1
ATOM 689 C CA . SER A 1 89 ? -0.211 -4.025 -11.560 1.00 96.06 89 SER A CA 1
ATOM 690 C C . SER A 1 89 ? -1.209 -2.874 -11.707 1.00 96.06 89 SER A C 1
ATOM 692 O O . SER A 1 89 ? -2.274 -2.999 -12.323 1.00 96.06 89 SER A O 1
ATOM 694 N N . ALA A 1 90 ? -0.864 -1.735 -11.120 1.00 95.94 90 ALA A N 1
ATOM 695 C CA . ALA A 1 90 ? -1.590 -0.490 -11.252 1.00 95.94 90 ALA A CA 1
ATOM 696 C C . ALA A 1 90 ? -1.375 0.118 -12.640 1.00 95.94 90 ALA A C 1
ATOM 698 O O . ALA A 1 90 ? -0.317 -0.017 -13.251 1.00 95.94 90 ALA A O 1
ATOM 699 N N . LEU A 1 91 ? -2.390 0.832 -13.120 1.00 93.31 91 LEU A N 1
ATOM 700 C CA . LEU A 1 91 ? -2.272 1.627 -14.335 1.00 93.31 91 LEU A CA 1
ATOM 701 C C . LEU A 1 91 ? -1.482 2.909 -14.052 1.00 93.31 91 LEU A C 1
ATOM 703 O O . LEU A 1 91 ? -1.527 3.452 -12.943 1.00 93.31 91 LEU A O 1
ATOM 707 N N . HIS A 1 92 ? -0.794 3.410 -15.075 1.00 92.19 92 HIS A N 1
ATOM 708 C CA . HIS A 1 92 ? -0.232 4.758 -15.065 1.00 92.19 92 HIS A CA 1
ATOM 709 C C . HIS A 1 92 ? -1.342 5.825 -14.953 1.00 92.19 92 HIS A C 1
ATOM 711 O O . HIS A 1 92 ? -2.462 5.624 -15.432 1.00 92.19 92 HIS A O 1
ATOM 717 N N . SER A 1 93 ? -1.015 6.969 -14.348 1.00 87.50 93 SER A N 1
ATOM 718 C CA . SER A 1 93 ? -1.837 8.185 -14.324 1.00 87.50 93 SER A CA 1
ATOM 719 C C . SER A 1 93 ? -0.959 9.410 -14.069 1.00 87.50 93 SER A C 1
ATOM 721 O O . SER A 1 93 ? -0.044 9.305 -13.266 1.00 87.50 93 SER A O 1
ATOM 723 N N . GLU A 1 94 ? -1.296 10.575 -14.629 1.00 84.06 94 GLU A N 1
ATOM 724 C CA . GLU A 1 94 ? -0.559 11.848 -14.463 1.00 84.06 94 GLU A CA 1
ATOM 725 C C . GLU A 1 94 ? -0.745 12.528 -13.080 1.00 84.06 94 GLU A C 1
ATOM 727 O O . GLU A 1 94 ? -0.623 13.744 -12.951 1.00 84.06 94 GLU A O 1
ATOM 732 N N . GLY A 1 95 ? -1.054 11.765 -12.030 1.00 83.62 95 GLY A N 1
ATOM 733 C CA . GLY A 1 95 ? -1.541 12.292 -10.752 1.00 83.62 95 GLY A CA 1
ATOM 734 C C . GLY A 1 95 ? -3.060 12.219 -10.650 1.00 83.62 95 GLY A C 1
ATOM 735 O O . GLY A 1 95 ? -3.786 12.341 -11.637 1.00 83.62 95 GLY A O 1
ATOM 736 N N . GLN A 1 96 ? -3.548 11.961 -9.442 1.00 87.25 96 GLN A N 1
ATOM 737 C CA . GLN A 1 96 ? -4.971 11.853 -9.143 1.00 87.25 96 GLN A CA 1
ATOM 738 C C . GLN A 1 96 ? -5.263 12.536 -7.811 1.00 87.25 96 GLN A C 1
ATOM 740 O O . GLN A 1 96 ? -4.460 12.435 -6.884 1.00 87.25 96 GLN A O 1
ATOM 745 N N . GLU A 1 97 ? -6.429 13.172 -7.717 1.00 88.88 97 GLU A N 1
ATOM 746 C CA . GLU A 1 97 ? -6.931 13.712 -6.453 1.00 88.88 97 GLU A CA 1
ATOM 747 C C . GLU A 1 97 ? -7.107 12.575 -5.438 1.00 88.88 97 GLU A C 1
ATOM 749 O O . GLU A 1 97 ? -7.696 11.528 -5.745 1.00 88.88 97 GLU A O 1
ATOM 754 N N . VAL A 1 98 ? -6.582 12.768 -4.228 1.00 89.12 98 VAL A N 1
ATOM 755 C CA . VAL A 1 98 ? -6.609 11.757 -3.159 1.00 89.12 98 VAL A CA 1
ATOM 756 C C . VAL A 1 98 ? -8.042 11.537 -2.663 1.00 89.12 98 VAL A C 1
ATOM 758 O O . VAL A 1 98 ? -8.409 10.419 -2.295 1.00 89.12 98 VAL A O 1
ATOM 761 N N . GLU A 1 99 ? -8.888 12.560 -2.765 1.00 89.94 99 GLU A N 1
ATOM 762 C CA . GLU A 1 99 ? -10.313 12.555 -2.438 1.00 89.94 99 GLU A CA 1
ATOM 763 C C . GLU A 1 99 ? -11.106 11.518 -3.247 1.00 89.94 99 GLU A C 1
ATOM 765 O O . GLU A 1 99 ? -12.147 11.048 -2.787 1.00 89.94 99 GLU A O 1
ATOM 770 N N . LEU A 1 100 ? -10.604 11.067 -4.405 1.00 91.94 100 LEU A N 1
ATOM 771 C CA . LEU A 1 100 ? -11.211 9.950 -5.141 1.00 91.94 100 LEU A CA 1
ATOM 772 C C . LEU A 1 100 ? -11.270 8.668 -4.297 1.00 91.94 100 LEU A C 1
ATOM 774 O O . LEU A 1 100 ? -12.181 7.857 -4.459 1.00 91.94 100 LEU A O 1
ATOM 778 N N . LEU A 1 101 ? -10.319 8.469 -3.379 1.00 94.62 101 LEU A N 1
ATOM 779 C CA . LEU A 1 101 ? -10.325 7.318 -2.475 1.00 94.62 101 LEU A CA 1
ATOM 780 C C . LEU A 1 101 ? -11.467 7.394 -1.454 1.0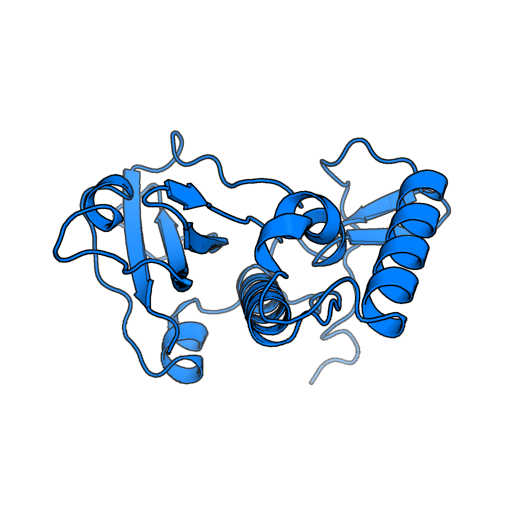0 94.62 101 LEU A C 1
ATOM 782 O O . LEU A 1 101 ? -11.974 6.351 -1.041 1.00 94.62 101 LEU A O 1
ATOM 786 N N . GLU A 1 102 ? -11.904 8.596 -1.077 1.00 95.31 102 GLU A N 1
ATOM 787 C CA . GLU A 1 102 ? -13.043 8.777 -0.174 1.00 95.31 102 GLU A CA 1
ATOM 788 C C . GLU A 1 102 ? -14.348 8.300 -0.810 1.00 95.31 102 GLU A C 1
ATOM 790 O O . GLU A 1 102 ? -15.144 7.618 -0.163 1.00 95.31 102 GLU A O 1
ATOM 795 N N . GLU A 1 103 ? -14.550 8.625 -2.090 1.00 93.50 103 GLU A N 1
ATOM 796 C CA . GLU A 1 103 ? -15.695 8.151 -2.870 1.00 93.50 103 GLU A CA 1
ATOM 797 C C . GLU A 1 103 ? -15.656 6.625 -3.015 1.00 93.50 103 GLU A C 1
ATOM 799 O O . GLU A 1 103 ? -16.647 5.949 -2.738 1.00 93.50 103 GLU A O 1
ATOM 804 N N . ILE A 1 104 ? -14.492 6.073 -3.376 1.00 95.06 104 ILE A N 1
ATOM 805 C CA . ILE A 1 104 ? -14.312 4.632 -3.601 1.00 95.06 104 ILE A CA 1
ATOM 806 C C . ILE A 1 104 ? -14.563 3.820 -2.325 1.00 95.06 104 ILE A C 1
ATOM 808 O O . ILE A 1 104 ? -15.186 2.760 -2.387 1.00 95.06 104 ILE A O 1
ATOM 812 N N . TYR A 1 105 ? -14.073 4.284 -1.174 1.00 96.31 105 TYR A N 1
ATOM 813 C CA . TYR A 1 105 ? -14.167 3.536 0.084 1.00 96.31 105 TYR A CA 1
ATOM 814 C C . TYR A 1 105 ? -15.320 3.983 0.988 1.00 96.31 105 TYR A C 1
ATOM 816 O O . TYR A 1 105 ? -15.554 3.371 2.034 1.00 96.31 105 TYR A O 1
ATOM 824 N N . GLY A 1 106 ? -16.068 5.018 0.596 1.00 94.50 106 GLY A N 1
ATOM 825 C CA . GLY A 1 106 ? -17.233 5.513 1.329 1.00 94.50 106 GLY A CA 1
ATOM 826 C C . GLY A 1 106 ? -16.902 6.002 2.743 1.00 94.50 106 GLY A C 1
ATOM 827 O O . GLY A 1 106 ? -17.719 5.830 3.655 1.00 94.50 106 GLY A O 1
ATOM 828 N N . SER A 1 107 ? -15.707 6.560 2.930 1.00 94.50 107 SER A N 1
ATOM 829 C CA . SER A 1 107 ? -15.161 7.074 4.193 1.00 94.50 107 SER A CA 1
ATOM 830 C C . SER A 1 107 ? -14.445 8.402 3.931 1.00 94.50 107 SER A C 1
ATOM 832 O O . SER A 1 107 ? -14.161 8.723 2.783 1.00 94.50 107 SER A O 1
ATOM 834 N N . LYS A 1 108 ? -14.156 9.177 4.978 1.00 94.88 108 LYS A N 1
ATOM 835 C CA . LYS A 1 108 ? -13.409 10.438 4.870 1.00 94.88 108 LYS A CA 1
ATOM 836 C C . LYS A 1 108 ? -12.006 10.298 5.430 1.00 94.88 108 LYS A C 1
ATOM 838 O O . LYS A 1 108 ? -11.808 9.534 6.378 1.00 94.88 108 LYS A O 1
ATOM 843 N N . PHE A 1 109 ? -11.068 11.034 4.849 1.00 94.81 109 PHE A N 1
ATOM 844 C CA . PHE A 1 109 ? -9.775 11.252 5.465 1.00 94.81 109 PHE A CA 1
ATOM 845 C C . PHE A 1 109 ? -9.962 12.052 6.755 1.00 94.81 109 PHE A C 1
ATOM 847 O O . PHE A 1 109 ? -10.690 13.045 6.810 1.00 94.81 109 PHE A O 1
ATOM 854 N N . THR A 1 110 ? -9.329 11.580 7.820 1.00 94.38 110 THR A N 1
ATOM 855 C CA . THR A 1 110 ? -9.330 12.224 9.131 1.00 94.38 110 THR A CA 1
ATOM 856 C C . THR A 1 110 ? -7.902 12.514 9.542 1.00 94.38 110 THR A C 1
ATOM 858 O O . THR A 1 110 ? -7.060 11.616 9.495 1.00 94.38 110 THR A O 1
ATOM 861 N N . GLU A 1 111 ? -7.639 13.744 9.967 1.00 93.88 111 GLU A N 1
ATOM 862 C CA . GLU A 1 111 ? -6.338 14.135 10.506 1.00 93.88 111 GLU A CA 1
ATOM 863 C C . GLU A 1 111 ? -6.003 13.299 11.749 1.00 93.88 111 GLU A C 1
ATOM 865 O O . GLU A 1 111 ? -6.849 13.085 12.623 1.00 93.88 111 GLU A O 1
ATOM 870 N N . ILE A 1 112 ? -4.763 12.819 11.816 1.00 93.75 112 ILE A N 1
ATOM 871 C CA . ILE A 1 112 ? -4.204 12.116 12.974 1.00 93.75 112 ILE A CA 1
ATOM 872 C C . ILE A 1 112 ? -2.888 12.783 13.377 1.00 93.75 112 ILE A C 1
ATOM 874 O O . ILE A 1 112 ? -2.164 13.309 12.530 1.00 93.75 112 ILE A O 1
ATOM 878 N N . THR A 1 113 ? -2.573 12.767 14.674 1.00 89.94 113 THR A N 1
ATOM 879 C CA . THR A 1 113 ? -1.346 13.402 15.182 1.00 89.94 113 THR A CA 1
ATOM 880 C C . THR A 1 113 ? -0.131 12.588 14.767 1.00 89.94 113 THR A C 1
ATOM 882 O O . THR A 1 113 ? 0.832 13.119 14.215 1.00 89.94 113 THR A O 1
ATOM 885 N N . GLU A 1 114 ? -0.197 11.278 14.987 1.00 91.19 114 GLU A N 1
ATOM 886 C CA . GLU A 1 114 ? 0.832 10.341 14.573 1.00 91.19 114 GLU A CA 1
ATOM 887 C C . GLU A 1 114 ? 0.220 9.017 14.115 1.00 91.19 114 GLU A C 1
ATOM 889 O O . GLU A 1 114 ? -0.814 8.570 14.603 1.00 91.19 114 GLU A O 1
ATOM 894 N N . ILE A 1 115 ? 0.901 8.318 13.204 1.00 93.12 115 ILE A N 1
ATOM 895 C CA . ILE A 1 115 ? 0.480 6.973 12.770 1.00 93.12 115 ILE A CA 1
ATOM 896 C C . ILE A 1 115 ? 0.398 6.002 13.964 1.00 93.12 115 ILE A C 1
ATOM 898 O O . ILE A 1 115 ? -0.396 5.062 13.946 1.00 93.12 115 ILE A O 1
ATOM 902 N N . GLY A 1 116 ? 1.192 6.235 15.017 1.00 92.81 116 GLY A N 1
ATOM 903 C CA . GLY A 1 116 ? 1.164 5.465 16.262 1.00 92.81 116 GLY A CA 1
ATOM 904 C C . GLY A 1 116 ? -0.208 5.429 16.940 1.00 92.81 116 GLY A C 1
ATOM 905 O O . GLY A 1 116 ? -0.574 4.377 17.473 1.00 92.81 116 GLY A O 1
ATOM 906 N N . ASP A 1 117 ? -0.995 6.503 16.826 1.00 90.56 117 ASP A N 1
ATOM 907 C CA . ASP A 1 117 ? -2.338 6.627 17.410 1.00 90.56 117 ASP A CA 1
ATOM 908 C C . ASP A 1 117 ? -3.279 5.514 16.924 1.00 90.56 117 ASP A C 1
ATOM 910 O O . ASP A 1 117 ? -4.125 5.014 17.672 1.00 90.56 117 ASP A O 1
ATOM 914 N N . LEU A 1 118 ? -3.077 5.036 15.691 1.00 94.56 118 LEU A N 1
ATOM 915 C CA . LEU A 1 118 ? -3.875 3.971 15.084 1.00 94.56 118 LEU A CA 1
ATOM 916 C C . LEU A 1 118 ? -3.652 2.594 15.738 1.00 94.56 118 LEU A C 1
ATOM 918 O O . LEU A 1 118 ? -4.422 1.666 15.480 1.00 94.56 118 LEU A O 1
ATOM 922 N N . LYS A 1 119 ? -2.643 2.431 16.606 1.00 92.12 119 LYS A N 1
ATOM 923 C CA . LYS A 1 119 ? -2.484 1.215 17.428 1.00 92.12 119 LYS A CA 1
ATOM 924 C C . LYS A 1 119 ? -3.437 1.177 18.618 1.00 92.12 119 LYS A C 1
ATOM 926 O O . LYS A 1 119 ? -3.727 0.080 19.099 1.00 92.12 119 LYS A O 1
ATOM 931 N N . GLY A 1 120 ? -3.882 2.338 19.097 1.00 86.31 120 GLY A N 1
ATOM 932 C CA . GLY A 1 120 ? -4.675 2.471 20.315 1.00 86.31 120 GLY A CA 1
ATOM 933 C C . GLY A 1 120 ? -6.064 1.837 20.222 1.00 86.31 120 GLY A C 1
ATOM 934 O O . GLY A 1 120 ? -6.510 1.408 19.160 1.00 86.31 120 GLY A O 1
ATOM 935 N N . THR A 1 121 ? -6.775 1.815 21.351 1.00 80.31 121 THR A N 1
ATOM 936 C CA . THR A 1 121 ? -8.113 1.209 21.487 1.00 80.31 121 THR A CA 1
ATOM 937 C C . THR A 1 121 ? -9.146 1.808 20.528 1.00 80.31 121 THR A C 1
ATOM 939 O O . THR A 1 121 ? -10.020 1.095 20.045 1.00 80.31 121 THR A O 1
ATOM 942 N N . ASN A 1 122 ? -9.010 3.100 20.217 1.00 85.31 122 ASN A N 1
ATOM 943 C CA . ASN A 1 122 ? -9.884 3.830 19.292 1.00 85.31 122 ASN A CA 1
ATOM 944 C C . ASN A 1 122 ? -9.326 3.890 17.857 1.00 85.31 122 ASN A C 1
ATOM 946 O O . ASN A 1 122 ? -9.885 4.584 17.012 1.00 85.31 122 ASN A O 1
ATOM 950 N N . GLY A 1 123 ? -8.198 3.222 17.607 1.00 91.56 123 GLY A N 1
ATOM 951 C CA . GLY A 1 123 ? -7.541 3.169 16.311 1.00 91.56 123 GLY A CA 1
ATOM 952 C C . GLY A 1 123 ? -8.050 2.019 15.446 1.00 91.56 123 GLY A C 1
ATOM 953 O O . GLY A 1 123 ? -9.204 1.593 15.533 1.00 91.56 123 GLY A O 1
ATOM 954 N N . MET A 1 124 ? -7.154 1.498 14.612 1.00 95.81 124 MET A N 1
ATOM 955 C CA . MET A 1 124 ? -7.438 0.343 13.768 1.00 95.81 124 MET A CA 1
ATOM 956 C C . MET A 1 124 ? -7.660 -0.911 14.618 1.00 95.81 124 MET A C 1
ATOM 958 O O . MET A 1 124 ? -7.003 -1.102 15.645 1.00 95.81 124 MET A O 1
ATOM 962 N N . GLN A 1 125 ? -8.543 -1.793 14.165 1.00 94.88 125 GLN A N 1
ATOM 963 C CA . GLN A 1 125 ? -8.685 -3.158 14.680 1.00 94.88 125 GLN A CA 1
ATOM 964 C C . GLN A 1 125 ? -7.809 -4.127 13.878 1.00 94.88 125 GLN A C 1
ATOM 966 O O . GLN A 1 125 ? -7.468 -3.859 12.727 1.00 94.88 125 GLN A O 1
ATOM 971 N N . ASP A 1 126 ? -7.406 -5.245 14.484 1.00 93.56 126 ASP A N 1
ATOM 972 C CA . ASP A 1 126 ? -6.629 -6.267 13.776 1.00 93.56 126 ASP A CA 1
ATOM 973 C C . ASP A 1 126 ? -7.423 -6.796 12.565 1.00 93.56 126 ASP A C 1
ATOM 975 O O . ASP A 1 126 ? -8.610 -7.101 12.665 1.00 93.56 126 ASP A O 1
ATOM 979 N N . GLY A 1 127 ? -6.760 -6.879 11.412 1.00 92.38 127 GLY A N 1
ATOM 980 C CA . GLY A 1 127 ? -7.350 -7.201 10.113 1.00 92.38 127 GLY A CA 1
ATOM 981 C C . GLY A 1 127 ? -7.838 -5.985 9.319 1.00 92.38 127 GLY A C 1
ATOM 982 O O . GLY A 1 127 ? -8.107 -6.120 8.127 1.00 92.38 127 GLY A O 1
ATOM 983 N N . GLU A 1 128 ? -7.926 -4.795 9.922 1.00 95.88 128 GLU A N 1
ATOM 984 C CA . GLU A 1 128 ? -8.373 -3.604 9.198 1.00 95.88 128 GLU A CA 1
ATOM 985 C C . GLU A 1 128 ? -7.318 -3.088 8.221 1.00 95.88 128 GLU A C 1
ATOM 987 O O . GLU A 1 128 ? -6.113 -3.106 8.492 1.00 95.88 128 GLU A O 1
ATOM 992 N N . ILE A 1 129 ? -7.814 -2.576 7.094 1.00 97.75 129 ILE A N 1
ATOM 993 C CA . ILE A 1 129 ? -7.045 -1.942 6.029 1.00 97.75 129 ILE A CA 1
ATOM 994 C C . ILE A 1 129 ? -7.420 -0.457 6.001 1.00 97.75 129 ILE A C 1
ATOM 996 O O . ILE A 1 129 ? -8.575 -0.076 6.202 1.00 97.75 129 ILE A O 1
ATOM 1000 N N . GLY A 1 130 ? -6.448 0.393 5.719 1.00 98.06 130 GLY A N 1
ATOM 1001 C CA . GLY A 1 130 ? -6.645 1.815 5.518 1.00 98.06 130 GLY A CA 1
ATOM 1002 C C . GLY A 1 130 ? -5.676 2.393 4.501 1.00 98.06 130 GLY A C 1
ATOM 1003 O O . GLY A 1 130 ? -4.874 1.680 3.887 1.00 98.06 130 GLY A O 1
ATOM 1004 N N . VAL A 1 131 ? -5.746 3.709 4.357 1.00 98.25 131 VAL A N 1
ATOM 1005 C CA . VAL A 1 131 ? -4.845 4.521 3.542 1.00 98.25 131 VAL A CA 1
ATOM 1006 C C . VAL A 1 131 ? -4.309 5.653 4.405 1.00 98.25 131 VAL A C 1
ATOM 1008 O O . VAL A 1 131 ? -5.058 6.252 5.175 1.00 98.25 131 VAL A O 1
ATOM 1011 N N . ILE A 1 132 ? -3.021 5.940 4.272 1.00 97.56 132 ILE A N 1
ATOM 1012 C CA . ILE A 1 132 ? -2.373 7.102 4.868 1.00 97.56 132 ILE A CA 1
ATOM 1013 C C . ILE A 1 132 ? -2.049 8.089 3.756 1.00 97.56 132 ILE A C 1
ATOM 1015 O O . ILE A 1 132 ? -1.452 7.716 2.743 1.00 97.56 132 ILE A O 1
ATOM 1019 N N . TYR A 1 133 ? -2.416 9.344 3.982 1.00 95.25 133 TYR A N 1
ATOM 1020 C CA . TYR A 1 133 ? -1.990 10.487 3.194 1.00 95.25 133 TYR A CA 1
ATOM 1021 C C . TYR A 1 133 ? -1.049 11.348 4.047 1.00 95.25 133 TYR A C 1
ATOM 1023 O O . TYR A 1 133 ? -1.509 12.127 4.885 1.00 95.25 133 TYR A O 1
ATOM 1031 N N . PRO A 1 134 ? 0.278 11.190 3.900 1.00 92.19 134 PRO A N 1
ATOM 1032 C CA . PRO A 1 134 ? 1.238 12.016 4.605 1.00 92.19 134 PRO A CA 1
ATOM 1033 C C . PRO A 1 134 ? 1.661 13.247 3.790 1.00 92.19 134 PRO A C 1
ATOM 1035 O O . PRO A 1 134 ? 1.762 13.209 2.560 1.00 92.19 134 PRO A O 1
ATOM 1038 N N . TYR A 1 135 ? 1.988 14.340 4.478 1.00 88.38 135 TYR A N 1
ATOM 1039 C CA . TYR A 1 135 ? 2.442 15.574 3.838 1.00 88.38 135 TYR A CA 1
ATOM 1040 C C . TYR A 1 135 ? 3.370 16.402 4.741 1.00 88.38 135 TYR A C 1
ATOM 1042 O O . TYR A 1 135 ? 3.437 16.231 5.960 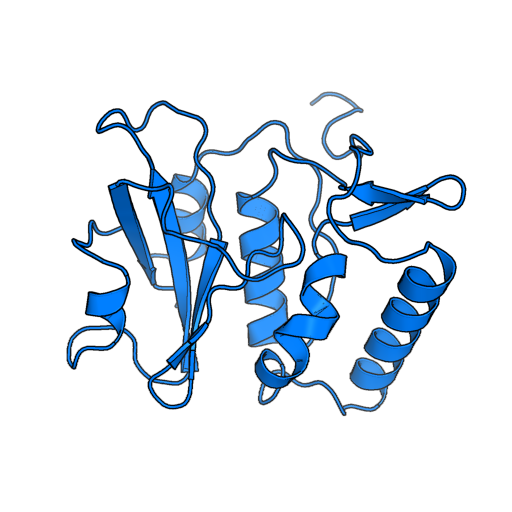1.00 88.38 135 TYR A O 1
ATOM 1050 N N . ASN A 1 136 ? 4.155 17.286 4.117 1.00 83.44 136 ASN A N 1
ATOM 1051 C CA . ASN A 1 136 ? 5.223 18.054 4.777 1.00 83.44 136 ASN A CA 1
ATOM 1052 C C . ASN A 1 136 ? 4.890 19.513 5.065 1.00 83.44 136 ASN A C 1
ATOM 1054 O O . ASN A 1 136 ? 5.549 20.167 5.876 1.00 83.44 136 ASN A O 1
ATOM 1058 N N . THR A 1 137 ? 3.876 20.031 4.391 1.00 75.38 137 THR A N 1
ATOM 1059 C CA . THR A 1 137 ? 3.427 21.412 4.511 1.00 75.38 137 THR A CA 1
ATOM 1060 C C . THR A 1 137 ? 1.970 21.408 4.907 1.00 75.38 137 THR A C 1
ATOM 1062 O O . THR A 1 137 ? 1.216 20.613 4.370 1.00 75.38 137 THR A O 1
ATOM 1065 N N . SER A 1 138 ? 1.531 22.351 5.735 1.00 65.19 138 SER A N 1
ATOM 1066 C CA . SER A 1 138 ? 0.096 22.547 5.995 1.00 65.19 138 SER A CA 1
ATOM 1067 C C . SER A 1 138 ? -0.720 22.851 4.724 1.00 65.19 138 SER A C 1
ATOM 1069 O O . SER A 1 138 ? -1.944 22.772 4.743 1.00 65.19 138 SER A O 1
ATOM 1071 N N . SER A 1 139 ? -0.049 23.182 3.612 1.00 58.53 139 SER A N 1
ATOM 1072 C CA . SER A 1 139 ? -0.648 23.279 2.283 1.00 58.53 139 SER A CA 1
ATOM 1073 C C . SER A 1 139 ? -0.905 21.891 1.688 1.00 58.53 139 SER A C 1
ATOM 1075 O O . SER A 1 139 ? 0.042 21.181 1.353 1.00 58.53 139 SER A O 1
ATOM 1077 N N . LYS A 1 140 ? -2.183 21.545 1.494 1.00 58.12 140 LYS A N 1
ATOM 1078 C CA . LYS A 1 140 ? -2.650 20.295 0.855 1.00 58.12 140 LYS A CA 1
ATOM 1079 C C . LYS A 1 140 ? -2.536 20.307 -0.684 1.00 58.12 140 LYS A C 1
ATOM 1081 O O . LYS A 1 140 ? -2.975 19.388 -1.350 1.00 58.12 140 LYS A O 1
ATOM 1086 N N . THR A 1 141 ? -1.949 21.360 -1.263 1.00 50.34 141 THR A N 1
ATOM 1087 C CA . THR A 1 141 ? -1.828 21.571 -2.722 1.00 50.34 141 THR A CA 1
ATOM 1088 C C . THR A 1 141 ? -0.586 20.939 -3.356 1.00 50.34 141 THR A C 1
ATOM 1090 O O . THR A 1 141 ? -0.369 21.081 -4.559 1.00 50.34 141 THR A O 1
ATOM 1093 N N . ILE A 1 142 ? 0.262 20.274 -2.568 1.00 53.72 142 ILE A N 1
ATOM 1094 C CA . ILE A 1 142 ? 1.392 19.501 -3.093 1.00 53.72 142 ILE A CA 1
ATOM 1095 C C . ILE A 1 142 ? 0.858 18.129 -3.491 1.00 53.72 142 ILE A C 1
ATOM 1097 O O . ILE A 1 142 ? 0.194 17.497 -2.673 1.00 53.72 142 ILE A O 1
ATOM 1101 N N . ILE A 1 143 ? 1.183 17.678 -4.712 1.00 57.72 143 ILE A N 1
ATOM 1102 C CA . ILE A 1 143 ? 0.919 16.312 -5.192 1.00 57.72 143 ILE A CA 1
ATOM 1103 C C . ILE A 1 143 ? 1.321 15.339 -4.083 1.00 57.72 143 ILE A C 1
ATOM 1105 O O . ILE A 1 143 ? 2.503 15.173 -3.770 1.00 57.72 143 ILE A O 1
ATOM 1109 N N . GLY A 1 144 ? 0.304 14.788 -3.430 1.00 68.50 144 GLY A N 1
ATOM 1110 C CA . GLY A 1 144 ? 0.457 13.945 -2.265 1.00 68.50 144 GLY A CA 1
ATOM 1111 C C . GLY A 1 144 ? 1.024 12.584 -2.627 1.00 68.50 144 GLY A C 1
ATOM 1112 O O . GLY A 1 144 ? 0.864 12.097 -3.745 1.00 68.50 144 GLY A O 1
ATOM 1113 N N . HIS A 1 145 ? 1.651 11.937 -1.654 1.00 90.81 145 HIS A N 1
ATOM 1114 C CA . HIS A 1 145 ? 1.838 10.493 -1.709 1.00 90.81 145 HIS A CA 1
ATOM 1115 C C . HIS A 1 145 ? 0.700 9.833 -0.937 1.00 90.81 145 HIS A C 1
ATOM 1117 O O . HIS A 1 145 ? 0.218 10.412 0.027 1.00 90.81 145 HIS A O 1
ATOM 1123 N N . VAL A 1 146 ? 0.276 8.636 -1.321 1.00 95.19 146 VAL A N 1
ATOM 1124 C CA . VAL A 1 146 ? -0.619 7.812 -0.498 1.00 95.19 146 VAL A CA 1
ATOM 1125 C C . VAL A 1 146 ? -0.120 6.381 -0.494 1.00 95.19 146 VAL A C 1
ATOM 1127 O O . VAL A 1 146 ? 0.345 5.872 -1.514 1.00 95.19 146 VAL A O 1
ATOM 1130 N N . PHE A 1 147 ? -0.244 5.719 0.649 1.00 97.62 147 PHE A N 1
ATOM 1131 C CA . PHE A 1 147 ? 0.100 4.308 0.799 1.00 97.62 147 PHE A CA 1
ATOM 1132 C C . PHE A 1 147 ? -0.868 3.609 1.747 1.00 97.62 147 PHE A C 1
ATOM 1134 O O . PHE A 1 147 ? -1.629 4.244 2.479 1.00 97.62 147 PHE A O 1
ATOM 1141 N N . ASN A 1 148 ? -0.864 2.281 1.728 1.00 98.56 148 ASN A N 1
ATOM 1142 C CA . ASN A 1 148 ? -1.767 1.492 2.551 1.00 98.56 148 ASN A CA 1
ATOM 1143 C C . ASN A 1 148 ? -1.255 1.371 3.985 1.00 98.56 148 ASN A C 1
ATOM 1145 O O . ASN A 1 148 ? -0.057 1.426 4.258 1.00 98.56 148 ASN A O 1
ATOM 1149 N N . ILE A 1 149 ? -2.178 1.115 4.902 1.00 98.38 149 ILE A N 1
ATOM 1150 C CA . ILE A 1 149 ? -1.882 0.671 6.260 1.00 98.38 149 ILE A CA 1
ATOM 1151 C C . ILE A 1 149 ? -2.738 -0.545 6.588 1.00 98.38 149 ILE A C 1
ATOM 1153 O O . ILE A 1 149 ? -3.900 -0.611 6.198 1.00 98.38 149 ILE A O 1
ATOM 1157 N N . VAL A 1 150 ? -2.170 -1.518 7.292 1.00 97.62 150 VAL A N 1
ATOM 1158 C CA . VAL A 1 150 ? -2.889 -2.702 7.771 1.00 97.62 150 VAL A CA 1
ATOM 1159 C C . VAL A 1 150 ? -2.501 -2.958 9.217 1.00 97.62 150 VAL A C 1
ATOM 1161 O O . VAL A 1 150 ? -1.316 -2.871 9.555 1.00 97.62 150 VAL A O 1
ATOM 1164 N N . LYS A 1 151 ? -3.467 -3.295 10.074 1.00 96.44 151 LYS A N 1
ATOM 1165 C CA . LYS A 1 151 ? -3.169 -3.737 11.441 1.00 96.44 151 LYS A CA 1
ATOM 1166 C C . LYS A 1 151 ? -3.212 -5.260 11.521 1.00 96.44 151 LYS A C 1
ATOM 1168 O O . LYS A 1 151 ? -4.200 -5.871 11.134 1.00 96.44 151 LYS A O 1
ATOM 1173 N N . LYS A 1 152 ? -2.152 -5.889 12.028 1.00 94.38 152 LYS A N 1
ATOM 1174 C CA . LYS A 1 152 ? -2.107 -7.336 12.299 1.00 94.38 152 LYS A CA 1
ATOM 1175 C C . LYS A 1 152 ? -1.285 -7.612 13.544 1.00 94.38 152 LYS A C 1
ATOM 1177 O O . LYS A 1 152 ? -0.151 -7.143 13.645 1.00 94.38 152 LYS A O 1
ATOM 1182 N N . ASN A 1 153 ? -1.829 -8.400 14.466 1.00 92.31 153 ASN A N 1
ATOM 1183 C CA . ASN A 1 153 ? -1.189 -8.764 15.728 1.00 92.31 153 ASN A CA 1
ATOM 1184 C C . ASN A 1 153 ? -0.686 -7.523 16.484 1.00 92.31 153 ASN A C 1
ATOM 1186 O O . ASN A 1 153 ? 0.471 -7.469 16.911 1.00 92.31 153 ASN A O 1
ATOM 1190 N N . ASN A 1 154 ? -1.526 -6.485 16.572 1.00 88.62 154 ASN A N 1
ATOM 1191 C CA . ASN A 1 154 ? -1.202 -5.186 17.171 1.00 88.62 154 ASN A CA 1
ATOM 1192 C C . ASN A 1 154 ? -0.005 -4.433 16.536 1.00 88.62 154 ASN A C 1
ATOM 1194 O O . ASN A 1 154 ? 0.549 -3.493 17.117 1.00 88.62 154 ASN A O 1
ATOM 1198 N N . ARG A 1 155 ? 0.416 -4.821 15.327 1.00 93.94 155 ARG A N 1
ATOM 1199 C CA . ARG A 1 155 ? 1.434 -4.123 14.531 1.00 93.94 155 ARG A CA 1
ATOM 1200 C C . ARG A 1 155 ? 0.768 -3.398 13.373 1.00 93.94 155 ARG A C 1
ATOM 1202 O O . ARG A 1 155 ? -0.123 -3.942 12.734 1.00 93.94 155 ARG A O 1
ATOM 1209 N N . LEU A 1 156 ? 1.247 -2.190 13.090 1.00 96.94 156 LEU A N 1
ATOM 1210 C CA . LEU A 1 156 ? 0.902 -1.461 11.874 1.00 96.94 156 LEU A CA 1
ATOM 1211 C C . LEU A 1 156 ? 1.938 -1.806 10.811 1.00 96.94 156 LEU A C 1
ATOM 1213 O O . LEU A 1 156 ? 3.140 -1.646 11.035 1.00 96.94 156 LEU A O 1
ATOM 1217 N N . ILE A 1 157 ? 1.461 -2.302 9.682 1.00 97.69 157 ILE A N 1
ATOM 1218 C CA . ILE A 1 157 ? 2.243 -2.560 8.479 1.00 97.69 157 ILE A CA 1
ATOM 1219 C C . ILE A 1 157 ? 1.859 -1.462 7.494 1.00 97.69 157 ILE A C 1
ATOM 1221 O O . ILE A 1 157 ? 0.676 -1.153 7.367 1.00 97.69 157 ILE A O 1
ATOM 1225 N N . LEU A 1 158 ? 2.841 -0.866 6.817 1.00 97.81 158 LEU A N 1
ATOM 1226 C CA . LEU A 1 158 ? 2.637 0.268 5.911 1.00 97.81 158 LEU A CA 1
ATOM 1227 C C . LEU A 1 158 ? 3.064 -0.108 4.483 1.00 97.81 158 LEU A C 1
ATOM 1229 O O . LEU A 1 158 ? 4.162 0.272 4.074 1.00 97.81 158 LEU A O 1
ATOM 1233 N N . PRO A 1 159 ? 2.291 -0.926 3.741 1.00 98.00 159 PRO A N 1
ATOM 1234 C CA . PRO A 1 159 ? 2.669 -1.325 2.393 1.00 98.00 159 PRO A CA 1
ATOM 1235 C C . PRO A 1 159 ? 2.665 -0.120 1.446 1.00 98.00 159 PRO A C 1
ATOM 1237 O O . PRO A 1 159 ? 1.629 0.512 1.234 1.00 98.00 159 PRO A O 1
ATOM 1240 N N . ASP A 1 160 ? 3.814 0.160 0.840 1.00 97.12 160 ASP A N 1
ATOM 1241 C CA . ASP A 1 160 ? 3.975 1.173 -0.196 1.00 97.12 160 ASP A CA 1
ATOM 1242 C C . ASP A 1 160 ? 4.191 0.488 -1.546 1.00 97.12 160 ASP A C 1
ATOM 1244 O O . ASP A 1 160 ? 5.315 0.256 -2.004 1.00 97.12 160 ASP A O 1
ATOM 1248 N N . GLY A 1 161 ? 3.077 0.120 -2.183 1.00 96.00 161 GLY A N 1
ATOM 1249 C CA . GLY A 1 161 ? 3.100 -0.565 -3.475 1.00 96.00 161 GLY A CA 1
ATOM 1250 C C . GLY A 1 161 ? 3.692 0.279 -4.602 1.00 96.00 161 GLY A C 1
ATOM 1251 O O . GLY A 1 161 ? 4.027 -0.270 -5.649 1.00 96.00 161 GLY A O 1
ATOM 1252 N N . GLN A 1 162 ? 3.836 1.598 -4.416 1.00 94.88 162 GLN A N 1
ATOM 1253 C CA . GLN A 1 162 ? 4.322 2.473 -5.475 1.00 94.88 162 GLN A CA 1
ATOM 1254 C C . GLN A 1 162 ? 5.830 2.303 -5.607 1.00 94.88 162 GLN A C 1
ATOM 1256 O O . GLN A 1 162 ? 6.341 2.173 -6.719 1.00 94.88 162 GLN A O 1
ATOM 1261 N N . PHE A 1 163 ? 6.518 2.234 -4.466 1.00 94.44 163 PHE A N 1
ATOM 1262 C CA . PHE A 1 163 ? 7.957 1.989 -4.392 1.00 94.44 163 PHE A CA 1
ATOM 1263 C C . PHE A 1 163 ? 8.323 0.514 -4.182 1.00 94.44 163 PHE A C 1
ATOM 1265 O O . PHE A 1 163 ? 9.504 0.176 -4.234 1.00 94.44 163 PHE A O 1
ATOM 1272 N N . GLY A 1 164 ? 7.341 -0.365 -3.968 1.00 95.56 164 GLY A N 1
ATOM 1273 C CA . GLY A 1 164 ? 7.562 -1.800 -3.787 1.00 95.56 164 GLY A CA 1
ATOM 1274 C C . GLY A 1 164 ? 8.221 -2.162 -2.455 1.00 95.56 164 GLY A C 1
ATOM 1275 O O . GLY A 1 164 ? 8.918 -3.169 -2.370 1.00 95.56 164 GLY A O 1
ATOM 1276 N N . VAL A 1 165 ? 8.037 -1.334 -1.424 1.00 95.31 165 VAL A N 1
ATOM 1277 C CA . VAL A 1 165 ? 8.665 -1.479 -0.099 1.00 95.31 165 VAL A CA 1
ATOM 1278 C C . VAL A 1 165 ? 7.681 -1.084 1.006 1.00 95.31 165 VAL A C 1
ATOM 1280 O O . VAL A 1 165 ? 6.544 -0.715 0.734 1.00 95.31 165 VAL A O 1
ATOM 1283 N N . LEU A 1 166 ? 8.089 -1.157 2.275 1.00 96.31 166 LEU A N 1
ATOM 1284 C CA . LEU A 1 166 ? 7.325 -0.511 3.343 1.00 96.31 166 LEU A CA 1
ATOM 1285 C C . LEU A 1 166 ? 7.575 1.000 3.352 1.00 96.31 166 LEU A C 1
ATOM 1287 O O . LEU A 1 166 ? 8.720 1.444 3.213 1.00 96.31 166 LEU A O 1
ATOM 1291 N N . ALA A 1 167 ? 6.518 1.773 3.586 1.00 94.88 167 ALA A N 1
ATOM 1292 C CA . ALA A 1 167 ? 6.605 3.218 3.713 1.00 94.88 167 ALA A CA 1
ATOM 1293 C C . ALA A 1 167 ? 7.501 3.614 4.896 1.00 94.88 167 ALA A C 1
ATOM 1295 O O . ALA A 1 167 ? 7.424 3.047 5.991 1.00 94.88 167 ALA A O 1
ATOM 1296 N N . LYS A 1 168 ? 8.323 4.643 4.684 1.00 91.75 168 LYS A N 1
ATOM 1297 C CA . LYS A 1 168 ? 9.062 5.338 5.743 1.00 91.75 168 LYS A CA 1
ATOM 1298 C C . LYS A 1 168 ? 8.374 6.665 6.012 1.00 91.75 168 LYS A C 1
ATOM 1300 O O . LYS A 1 168 ? 8.120 7.425 5.087 1.00 91.75 168 LYS A O 1
ATOM 1305 N N . THR A 1 169 ? 8.081 6.942 7.276 1.00 90.06 169 THR A N 1
ATOM 1306 C CA . THR A 1 169 ? 7.225 8.077 7.655 1.00 90.06 169 THR A CA 1
ATOM 1307 C C . THR A 1 169 ? 7.995 9.245 8.266 1.00 90.06 169 THR A C 1
ATOM 1309 O O . THR A 1 169 ? 7.418 10.306 8.461 1.00 90.06 169 THR A O 1
ATOM 1312 N N . GLY A 1 170 ? 9.289 9.065 8.562 1.00 85.00 170 GLY A N 1
ATOM 1313 C CA . GLY A 1 170 ? 10.109 10.053 9.276 1.00 85.00 170 GLY A CA 1
ATOM 1314 C C . GLY A 1 170 ? 10.329 11.370 8.529 1.00 85.00 170 GLY A C 1
ATOM 1315 O O . GLY A 1 170 ? 10.644 12.373 9.159 1.00 85.00 170 GLY A O 1
ATOM 1316 N N . ASP A 1 171 ? 10.116 11.374 7.213 1.00 83.94 171 ASP A N 1
ATOM 1317 C CA . ASP A 1 171 ? 10.253 12.562 6.371 1.00 83.94 171 ASP A CA 1
ATOM 1318 C C . ASP A 1 171 ? 8.951 13.366 6.254 1.00 83.94 171 ASP A C 1
ATOM 1320 O O . ASP A 1 171 ? 8.927 14.315 5.478 1.00 83.94 171 ASP A O 1
ATOM 1324 N N . TYR A 1 172 ? 7.876 12.994 6.966 1.00 89.19 172 TYR A N 1
ATOM 1325 C CA . TYR A 1 172 ? 6.567 13.655 6.915 1.00 89.19 172 TYR A CA 1
ATOM 1326 C C . TYR A 1 172 ? 6.181 14.271 8.262 1.00 89.19 172 TYR A C 1
ATOM 1328 O O . TYR A 1 172 ? 6.531 13.748 9.320 1.00 89.19 172 TYR A O 1
ATOM 1336 N N . LYS A 1 173 ? 5.434 15.382 8.225 1.00 88.25 173 LYS A N 1
ATOM 1337 C CA . LYS A 1 173 ? 5.028 16.133 9.428 1.00 88.25 173 LYS A CA 1
ATOM 1338 C C . LYS A 1 173 ? 3.571 15.945 9.821 1.00 88.25 173 LYS A C 1
ATOM 1340 O O . LYS A 1 173 ? 3.242 16.094 10.991 1.00 88.25 173 LYS A O 1
ATOM 1345 N N . TYR A 1 174 ? 2.715 15.676 8.847 1.00 91.31 174 TYR A N 1
ATOM 1346 C CA . TYR A 1 174 ? 1.276 15.590 9.029 1.00 91.31 174 TYR A CA 1
ATOM 1347 C C . TYR A 1 174 ? 0.748 14.342 8.339 1.00 91.31 174 TYR A C 1
ATOM 1349 O O . TYR A 1 174 ? 1.330 13.882 7.351 1.00 91.31 174 TYR A O 1
ATOM 1357 N N . PHE A 1 175 ? -0.357 13.821 8.860 1.00 93.50 175 PHE A N 1
ATOM 1358 C CA . PHE A 1 175 ? -0.953 12.582 8.399 1.00 93.50 175 PHE A CA 1
ATOM 1359 C C . PHE A 1 175 ? -2.470 12.690 8.412 1.00 93.50 175 PHE A C 1
ATOM 1361 O O . PHE A 1 175 ? -3.079 13.107 9.398 1.00 93.50 175 PHE A O 1
ATOM 1368 N N . GLU A 1 176 ? -3.074 12.220 7.335 1.00 94.69 176 GLU A N 1
ATOM 1369 C CA . GLU A 1 176 ? -4.490 11.905 7.279 1.00 94.69 176 GLU A CA 1
ATOM 1370 C C . GLU A 1 176 ? -4.674 10.402 7.079 1.00 94.69 176 GLU A C 1
ATOM 1372 O O . GLU A 1 176 ? -3.897 9.740 6.386 1.00 94.69 176 GLU A O 1
ATOM 1377 N N . TYR A 1 177 ? -5.711 9.857 7.704 1.00 96.38 177 TYR A N 1
ATOM 1378 C CA . TYR A 1 177 ? -6.060 8.446 7.652 1.00 96.38 177 TYR A CA 1
ATOM 1379 C C . TYR A 1 177 ? -7.449 8.258 7.058 1.00 96.38 177 TYR A C 1
ATOM 1381 O O . TYR A 1 177 ? -8.405 8.906 7.476 1.00 96.38 177 TYR A O 1
ATOM 1389 N N . LEU A 1 178 ? -7.562 7.321 6.124 1.00 97.12 178 LEU A N 1
ATOM 1390 C CA . LEU A 1 178 ? -8.823 6.871 5.558 1.00 97.12 178 LEU A CA 1
ATOM 1391 C C . LEU A 1 178 ? -9.019 5.390 5.869 1.00 97.12 178 LEU A C 1
ATOM 1393 O O . LEU A 1 178 ? -8.208 4.544 5.487 1.00 97.12 178 LEU A O 1
ATOM 1397 N N . LYS A 1 179 ? -10.139 5.062 6.511 1.00 96.19 179 LYS A N 1
ATOM 1398 C CA . LYS A 1 179 ? -10.544 3.673 6.745 1.00 96.19 179 LYS A CA 1
ATOM 1399 C C . LYS A 1 179 ? -11.138 3.056 5.478 1.00 96.19 179 LYS A C 1
ATOM 1401 O O . LYS A 1 179 ? -12.119 3.580 4.942 1.00 96.19 179 LYS A O 1
ATOM 1406 N N . VAL A 1 180 ? -10.608 1.907 5.056 1.00 95.75 180 VAL A N 1
ATOM 1407 C CA . VAL A 1 180 ? -11.195 1.098 3.979 1.00 95.75 180 VAL A CA 1
ATOM 1408 C C . VAL A 1 180 ? -12.296 0.222 4.579 1.00 95.75 180 VAL A C 1
ATOM 1410 O O . VAL A 1 180 ? -12.051 -0.511 5.536 1.00 95.75 180 VAL A O 1
ATOM 1413 N N . LYS A 1 181 ? -13.514 0.325 4.038 1.00 77.81 181 LYS A N 1
ATOM 1414 C CA . LYS A 1 181 ? -14.649 -0.541 4.396 1.00 77.81 181 LYS A CA 1
ATOM 1415 C C . LYS A 1 181 ? -14.576 -1.890 3.698 1.00 77.81 181 LYS A C 1
ATOM 1417 O O . LYS A 1 181 ? -14.076 -1.935 2.549 1.00 77.81 181 LYS A O 1
#

Sequence (181 aa):
MSRLAGMAENLPSRISMTAEEFEAGWKALQEAIIEGKITAENALDYIYEVLPYFNHHVVNGKVVMISNTNCVNVVKKVVEYLKTGKISSALHSEGQEVELLEEIYGSKFTEITEIGDLKGTNGMQDGEIGVIYPYNTSSKTIIGHVFNIVKKNNRLILPDGQFGVLAKTGDYKYFEYLKVK

pLDDT: mean 90.94, std 11.76, range [42.19, 98.56]

Foldseek 3Di:
DDPCAFFFPFAAAPDPDWQVRVVVLVVVLVVCVVVVVQFLVCLVVCLLSQLQAQFWHDDPRGITGRDLAQQVQSQVQVVVCNRTVDHHYGTDDPHDDPCVVCVVQVWDWDWDQDPLCLLDPPHDDAAWKKKKWFAADPDPPPRIHMWMWHHHPSDIFTRRSNNSHTDDPVNTRIMIMTTGD

Organism: NCBI:txid236814